Protein AF-A0A7S2C2Q8-F1 (afdb_monomer_lite)

Structure (mmCIF, N/CA/C/O backbone):
data_AF-A0A7S2C2Q8-F1
#
_entry.id   AF-A0A7S2C2Q8-F1
#
loop_
_atom_site.group_PDB
_atom_site.id
_atom_site.type_symbol
_atom_site.label_atom_id
_atom_site.label_alt_id
_atom_site.label_comp_id
_atom_site.label_asym_id
_atom_site.label_entity_id
_atom_site.label_seq_id
_atom_site.pdbx_PDB_ins_code
_atom_site.Cartn_x
_atom_site.Cartn_y
_atom_site.Cartn_z
_atom_site.occupancy
_atom_site.B_iso_or_equiv
_atom_site.auth_seq_id
_atom_site.auth_comp_id
_atom_site.auth_asym_id
_atom_site.auth_atom_id
_atom_site.pdbx_PDB_model_num
ATOM 1 N N . ALA A 1 1 ? -11.345 -3.523 -15.708 1.00 48.69 1 ALA A N 1
ATOM 2 C CA . ALA A 1 1 ? -11.354 -3.283 -14.253 1.00 48.69 1 ALA A CA 1
ATOM 3 C C . ALA A 1 1 ? -10.505 -4.342 -13.564 1.00 48.69 1 ALA A C 1
ATOM 5 O O . ALA A 1 1 ? -10.692 -5.522 -13.846 1.00 48.69 1 ALA A O 1
ATOM 6 N N . VAL A 1 2 ? -9.558 -3.912 -12.732 1.00 51.78 2 VAL A N 1
ATOM 7 C CA . VAL A 1 2 ? -8.744 -4.773 -11.862 1.00 51.78 2 VAL A CA 1
ATOM 8 C C . VAL A 1 2 ? -9.293 -4.579 -10.451 1.00 51.78 2 VAL A C 1
ATOM 10 O O . VAL A 1 2 ? -9.538 -3.444 -10.052 1.00 51.78 2 VAL A O 1
ATOM 13 N N . GLY A 1 3 ? -9.556 -5.656 -9.723 1.00 61.44 3 GLY A N 1
ATOM 14 C CA . GLY A 1 3 ? -10.108 -5.590 -8.368 1.00 61.44 3 GLY A CA 1
ATOM 15 C C . GLY A 1 3 ? -9.717 -6.824 -7.572 1.00 61.44 3 GLY A C 1
ATOM 16 O O . GLY A 1 3 ? -9.111 -7.738 -8.124 1.00 61.44 3 GLY A O 1
ATOM 17 N N . GLY A 1 4 ? -10.053 -6.882 -6.289 1.00 68.69 4 GLY A N 1
ATOM 18 C CA . GLY A 1 4 ? -9.778 -8.067 -5.487 1.00 68.69 4 GLY A CA 1
ATOM 19 C C . GLY A 1 4 ? -10.528 -8.100 -4.169 1.00 68.69 4 GLY A C 1
ATOM 20 O O . GLY A 1 4 ? -11.045 -7.090 -3.702 1.00 68.69 4 GLY A O 1
ATOM 21 N N . PHE A 1 5 ? -10.583 -9.291 -3.591 1.00 75.94 5 PHE A N 1
ATOM 22 C CA . PHE A 1 5 ? -11.204 -9.608 -2.320 1.00 75.94 5 PHE A CA 1
ATOM 23 C C . PHE A 1 5 ? -10.132 -10.140 -1.375 1.00 75.94 5 PHE A C 1
ATOM 25 O O . PHE A 1 5 ? -9.319 -10.976 -1.764 1.00 75.94 5 PHE A O 1
ATOM 32 N N . VAL A 1 6 ? -10.152 -9.676 -0.130 1.00 75.50 6 VAL A N 1
ATOM 33 C CA . VAL A 1 6 ? -9.379 -10.264 0.967 1.00 75.50 6 VAL A CA 1
ATOM 34 C C . VAL A 1 6 ? -10.366 -11.004 1.859 1.00 75.50 6 VAL A C 1
ATOM 36 O O . VAL A 1 6 ? -11.339 -10.419 2.333 1.00 75.50 6 VAL A O 1
ATOM 39 N N . TYR A 1 7 ? -10.128 -12.290 2.068 1.00 76.25 7 TYR A N 1
ATOM 40 C CA . TYR A 1 7 ? -10.908 -13.146 2.946 1.00 76.25 7 TYR A CA 1
ATOM 41 C C . TYR A 1 7 ? -10.254 -13.173 4.321 1.00 76.25 7 TYR A C 1
ATOM 43 O O . TYR A 1 7 ? -9.045 -13.369 4.443 1.00 76.25 7 TYR A O 1
ATOM 51 N N . TRP A 1 8 ? -11.076 -12.995 5.348 1.00 83.69 8 TRP A N 1
ATOM 52 C CA . TRP A 1 8 ? -10.668 -12.998 6.746 1.00 83.69 8 TRP A CA 1
ATOM 53 C C . TRP A 1 8 ? -11.407 -14.112 7.483 1.00 83.69 8 TRP A C 1
ATOM 55 O O . TRP A 1 8 ? -12.566 -14.386 7.165 1.00 83.69 8 TRP A O 1
ATOM 65 N N . ASP A 1 9 ? -10.770 -14.735 8.469 1.00 82.25 9 ASP A N 1
ATOM 66 C CA . ASP A 1 9 ? -11.448 -15.668 9.368 1.00 82.25 9 ASP A CA 1
ATOM 67 C C . ASP A 1 9 ? -12.204 -14.953 10.505 1.00 82.25 9 ASP A C 1
ATOM 69 O O . ASP A 1 9 ? -12.245 -13.720 10.607 1.00 82.25 9 ASP A O 1
ATOM 73 N N . GLY A 1 10 ? -12.823 -15.749 11.384 1.00 75.44 10 GLY A N 1
ATOM 74 C CA . GLY A 1 10 ? -13.549 -15.255 12.556 1.00 75.44 10 GLY A CA 1
ATOM 75 C C . GLY A 1 10 ? -12.671 -14.550 13.596 1.00 75.44 10 GLY A C 1
ATOM 76 O O . GLY A 1 10 ? -13.202 -13.816 14.424 1.00 75.44 10 GLY A O 1
ATOM 77 N N . THR A 1 11 ? -11.348 -14.723 13.538 1.00 81.56 11 THR A N 1
ATOM 78 C CA . THR A 1 11 ? -10.378 -14.049 14.418 1.00 81.56 11 THR A CA 1
ATOM 79 C C . THR A 1 11 ? -9.868 -12.736 13.833 1.00 81.56 11 THR A C 1
ATOM 81 O O . THR A 1 11 ? -9.199 -11.971 14.521 1.00 81.56 11 THR A O 1
ATOM 84 N N . GLY A 1 12 ? -10.213 -12.442 12.576 1.00 64.19 12 GLY A N 1
ATOM 85 C CA . GLY A 1 12 ? -9.639 -11.311 11.866 1.00 64.19 12 GLY A CA 1
ATOM 86 C C . GLY A 1 12 ? -8.213 -11.587 11.399 1.00 64.19 12 GLY A C 1
ATOM 87 O O . GLY A 1 12 ? -7.437 -10.646 11.287 1.00 64.19 12 GLY A O 1
ATOM 88 N N . SER A 1 13 ? -7.885 -12.834 11.068 1.00 70.75 13 SER A N 1
ATOM 89 C CA . SER A 1 13 ? -6.673 -13.180 10.321 1.00 70.75 13 SER A CA 1
ATOM 90 C C . SER A 1 13 ? -6.988 -13.296 8.828 1.00 70.75 13 SER A C 1
ATOM 92 O O . SER A 1 13 ? -8.065 -13.766 8.454 1.00 70.75 13 SER A O 1
ATOM 94 N N . VAL A 1 14 ? -6.069 -12.876 7.953 1.00 72.44 14 VAL A N 1
ATOM 95 C CA . VAL A 1 14 ? -6.230 -13.035 6.497 1.00 72.44 14 VAL A CA 1
ATOM 96 C C . VAL A 1 14 ? -6.061 -14.510 6.128 1.00 72.44 14 VAL A C 1
ATOM 98 O O . VAL A 1 14 ? -5.000 -15.084 6.354 1.00 72.44 14 VAL A O 1
ATOM 101 N N . VAL A 1 15 ? -7.087 -15.114 5.527 1.00 85.75 15 VAL A N 1
ATOM 102 C CA . VAL A 1 15 ? -7.073 -16.524 5.080 1.00 85.75 15 VAL A CA 1
ATOM 103 C C . VAL A 1 15 ? -6.990 -16.687 3.569 1.00 85.75 15 VAL A C 1
ATOM 105 O O . VAL A 1 15 ? -6.753 -17.785 3.072 1.00 85.75 15 VAL A O 1
ATOM 108 N N . GLY A 1 16 ? -7.168 -15.608 2.814 1.00 67.56 16 GLY A N 1
ATOM 109 C CA . GLY A 1 16 ? -6.985 -15.647 1.374 1.00 67.56 16 GLY A CA 1
ATOM 110 C C . GLY A 1 16 ? -7.091 -14.274 0.742 1.00 67.56 16 GLY A C 1
ATOM 111 O O . GLY A 1 16 ? -7.724 -13.371 1.280 1.00 67.56 16 GLY A O 1
ATOM 112 N N . VAL A 1 17 ? -6.507 -14.129 -0.438 1.00 67.00 17 VAL A N 1
ATOM 113 C CA . VAL A 1 17 ? -6.684 -12.956 -1.292 1.00 67.00 17 VAL A CA 1
ATOM 114 C C . VAL A 1 17 ? -6.998 -13.464 -2.690 1.00 67.00 17 VAL A C 1
ATOM 116 O O . VAL A 1 17 ? -6.296 -14.333 -3.200 1.00 67.00 17 VAL A O 1
ATOM 119 N N . ASN A 1 18 ? -8.059 -12.952 -3.307 1.00 61.53 18 ASN A N 1
ATOM 120 C CA . ASN A 1 18 ? -8.398 -13.250 -4.691 1.00 61.53 18 ASN A CA 1
ATOM 121 C C . ASN A 1 18 ? -8.522 -11.948 -5.473 1.00 61.53 18 ASN A C 1
ATOM 123 O O . ASN A 1 18 ? -9.430 -11.161 -5.226 1.00 61.53 18 ASN A O 1
ATOM 127 N N . ALA A 1 19 ? -7.619 -11.720 -6.418 1.00 67.31 19 ALA A N 1
ATOM 128 C CA . ALA A 1 19 ? -7.718 -10.601 -7.339 1.00 67.31 19 ALA A CA 1
ATOM 129 C C . ALA A 1 19 ? -8.447 -11.042 -8.615 1.00 67.31 19 ALA A C 1
ATOM 131 O O . ALA A 1 19 ? -8.066 -12.023 -9.250 1.00 67.31 19 ALA A O 1
ATOM 132 N N . LEU A 1 20 ? -9.469 -10.288 -9.019 1.00 58.19 20 LEU A N 1
ATOM 133 C CA . LEU A 1 20 ? -10.082 -10.396 -10.335 1.00 58.19 20 LEU A CA 1
ATOM 134 C C . LEU A 1 20 ? -9.093 -9.864 -11.380 1.00 58.19 20 LEU A C 1
ATOM 136 O O . LEU A 1 20 ? -9.062 -8.672 -11.692 1.00 58.19 20 LEU A O 1
ATOM 140 N N . CYS A 1 21 ? -8.287 -10.766 -11.930 1.00 56.88 21 CYS A N 1
ATOM 141 C CA . CYS A 1 21 ? -7.523 -10.546 -13.149 1.00 56.88 21 CYS A CA 1
ATOM 142 C C . CYS A 1 21 ? -7.910 -11.600 -14.199 1.00 56.88 21 CYS A C 1
ATOM 144 O O . CYS A 1 21 ? -8.356 -12.702 -13.879 1.00 56.88 21 CYS A O 1
ATOM 146 N N . LYS A 1 22 ? -7.746 -11.273 -15.485 1.00 57.88 22 LYS A N 1
ATOM 147 C CA . LYS A 1 22 ? -7.738 -12.305 -16.528 1.00 57.88 22 LYS A CA 1
ATOM 148 C C . LYS A 1 22 ? -6.422 -13.076 -16.401 1.00 57.88 22 LYS A C 1
ATOM 150 O O . LYS A 1 22 ? -5.384 -12.538 -16.774 1.00 57.88 22 LYS A O 1
ATOM 155 N N . GLY A 1 23 ? -6.464 -14.309 -15.899 1.00 66.75 23 GLY A N 1
ATOM 156 C CA . GLY A 1 23 ? -5.291 -15.185 -15.814 1.00 66.75 23 GLY A CA 1
ATOM 157 C C . GLY A 1 23 ? -5.121 -15.839 -14.445 1.00 66.75 23 GLY A C 1
ATOM 158 O O . GLY A 1 23 ? -6.096 -16.080 -13.739 1.00 66.75 23 GLY A O 1
ATOM 159 N N . ALA A 1 24 ? -3.875 -16.159 -14.095 1.00 64.50 24 ALA A N 1
ATOM 160 C CA . ALA A 1 24 ? -3.530 -16.635 -12.761 1.00 64.50 24 ALA A CA 1
ATOM 161 C C . ALA A 1 24 ? -3.694 -15.492 -11.746 1.00 64.50 24 ALA A C 1
ATOM 163 O O . ALA A 1 24 ? -3.261 -14.370 -12.016 1.00 64.50 24 ALA A O 1
ATOM 164 N N . GLY A 1 25 ? -4.319 -15.777 -10.599 1.00 68.19 25 GLY A N 1
ATOM 165 C CA . GLY A 1 25 ? -4.508 -14.799 -9.526 1.00 68.19 25 GLY A CA 1
ATOM 166 C C . GLY A 1 25 ? -3.189 -14.161 -9.074 1.00 68.19 25 GLY A C 1
ATOM 167 O O . GLY A 1 25 ? -2.116 -14.751 -9.208 1.00 68.19 25 GLY A O 1
ATOM 168 N N . LEU A 1 26 ? -3.267 -12.940 -8.541 1.00 76.62 26 LEU A N 1
ATOM 169 C CA . LEU A 1 26 ? -2.094 -12.243 -8.013 1.00 76.62 26 LEU A CA 1
ATOM 170 C C . LEU A 1 26 ? -1.664 -12.868 -6.685 1.00 76.62 26 LEU A C 1
ATOM 172 O O . LEU A 1 26 ? -2.483 -13.047 -5.784 1.00 76.62 26 LEU A O 1
ATOM 176 N N . HIS A 1 27 ? -0.374 -13.164 -6.563 1.00 83.56 27 HIS A N 1
ATOM 177 C CA . HIS A 1 27 ? 0.223 -13.622 -5.317 1.00 83.56 27 HIS A CA 1
ATOM 178 C C . HIS A 1 27 ? 0.940 -12.451 -4.652 1.00 83.56 27 HIS A C 1
ATOM 180 O O . HIS A 1 27 ? 1.805 -11.832 -5.266 1.00 83.56 27 HIS A O 1
ATOM 186 N N . PHE A 1 28 ? 0.594 -12.151 -3.404 1.00 86.81 28 PHE A N 1
ATOM 187 C CA . PHE A 1 28 ? 1.215 -11.068 -2.649 1.00 86.81 28 PHE A CA 1
ATOM 188 C C . PHE A 1 28 ? 2.228 -11.614 -1.641 1.00 86.81 28 PHE A C 1
ATOM 190 O O . PHE A 1 28 ? 2.021 -12.671 -1.052 1.00 86.81 28 PHE A O 1
ATOM 197 N N . VAL A 1 29 ? 3.313 -10.875 -1.430 1.00 89.75 29 VAL A N 1
ATOM 198 C CA . VAL A 1 29 ? 4.340 -11.119 -0.414 1.00 89.75 29 VAL A CA 1
ATOM 199 C C . VAL A 1 29 ? 4.355 -9.934 0.540 1.00 89.75 29 VAL A C 1
ATOM 201 O O . VAL A 1 29 ? 4.296 -8.783 0.111 1.00 89.75 29 VAL A O 1
ATOM 204 N N . GLY A 1 30 ? 4.431 -10.208 1.837 1.00 89.62 30 GLY A N 1
ATOM 205 C CA . GLY A 1 30 ? 4.391 -9.201 2.892 1.00 89.62 30 GLY A CA 1
ATOM 206 C C . GLY A 1 30 ? 3.590 -9.702 4.097 1.00 89.62 30 GLY A C 1
ATOM 207 O O . GLY A 1 30 ? 3.320 -10.902 4.178 1.00 89.62 30 GLY A O 1
ATOM 208 N N . PRO A 1 31 ? 3.190 -8.808 5.015 1.00 93.75 31 PRO A N 1
ATOM 209 C CA . PRO A 1 31 ? 3.398 -7.357 4.979 1.00 93.75 31 PRO A CA 1
ATOM 210 C C . PRO A 1 31 ? 4.860 -6.952 5.221 1.00 93.75 31 PRO A C 1
ATOM 212 O O . PRO A 1 31 ? 5.558 -7.540 6.045 1.00 93.75 31 PRO A O 1
ATOM 215 N N . PHE A 1 32 ? 5.309 -5.890 4.548 1.00 93.88 32 PHE A N 1
ATOM 216 C CA . PHE A 1 32 ? 6.581 -5.214 4.828 1.00 93.88 32 PHE A CA 1
ATOM 217 C C . PHE A 1 32 ? 6.327 -3.798 5.331 1.00 93.88 32 PHE A C 1
ATOM 219 O O . PHE A 1 32 ? 5.452 -3.111 4.806 1.00 93.88 32 PHE A O 1
ATOM 226 N N . LYS A 1 33 ? 7.078 -3.343 6.342 1.00 95.56 33 LYS A N 1
ATOM 227 C CA . LYS A 1 33 ? 6.945 -1.967 6.835 1.00 95.56 33 LYS A CA 1
ATOM 228 C C . LYS A 1 33 ? 7.458 -1.020 5.768 1.00 95.56 33 LYS A C 1
ATOM 230 O O . LYS A 1 33 ? 8.621 -1.115 5.378 1.00 95.56 33 LYS A O 1
ATOM 235 N N . LEU A 1 34 ? 6.619 -0.082 5.347 1.00 94.81 34 LEU A N 1
ATOM 236 C CA . LEU A 1 34 ? 6.961 0.855 4.285 1.00 94.81 34 LEU A CA 1
ATOM 237 C C . LEU A 1 34 ? 8.199 1.677 4.663 1.00 94.81 34 LEU A C 1
ATOM 239 O O . LEU A 1 34 ? 9.120 1.784 3.867 1.00 94.81 34 LEU A O 1
ATOM 243 N N . GLY A 1 35 ? 8.281 2.156 5.908 1.00 93.62 35 GLY A N 1
ATOM 244 C CA . GLY A 1 35 ? 9.435 2.919 6.402 1.00 93.62 35 GLY A CA 1
ATOM 245 C C . GLY A 1 35 ? 10.754 2.138 6.510 1.00 93.62 35 GLY A C 1
ATOM 246 O O . GLY A 1 35 ? 11.791 2.758 6.718 1.00 93.62 35 GLY A O 1
ATOM 247 N N . LEU A 1 36 ? 10.739 0.803 6.379 1.00 92.81 36 LEU A N 1
ATOM 248 C CA . LEU A 1 36 ? 11.954 -0.027 6.356 1.00 92.81 36 LEU A CA 1
ATOM 249 C C . LEU A 1 36 ? 12.445 -0.333 4.934 1.00 92.81 36 LEU A C 1
ATOM 251 O O . LEU A 1 36 ? 13.528 -0.890 4.766 1.00 92.81 36 LEU A O 1
ATOM 255 N N . ILE A 1 37 ? 11.662 0.014 3.914 1.00 90.06 37 ILE A N 1
ATOM 256 C CA . ILE A 1 37 ? 12.064 -0.121 2.515 1.00 90.06 37 ILE A CA 1
ATOM 257 C C . ILE A 1 37 ? 12.938 1.075 2.147 1.00 90.06 37 ILE A C 1
ATOM 259 O O . ILE A 1 37 ? 12.665 2.204 2.555 1.00 90.06 37 ILE A O 1
ATOM 263 N N . SER A 1 38 ? 13.981 0.831 1.354 1.00 89.56 38 SER A N 1
ATOM 264 C CA . SER A 1 38 ? 14.838 1.892 0.817 1.00 89.56 38 SER A CA 1
ATOM 265 C C . SER A 1 38 ? 13.994 2.923 0.058 1.00 89.56 38 SER A C 1
ATOM 267 O O . SER A 1 38 ? 13.214 2.562 -0.823 1.00 89.56 38 SER A O 1
ATOM 269 N N . GLY A 1 39 ? 14.077 4.195 0.452 1.00 91.00 39 GLY A N 1
ATOM 270 C CA . GLY A 1 39 ? 13.231 5.267 -0.086 1.00 91.00 39 GLY A CA 1
ATOM 271 C C . GLY A 1 39 ? 11.747 5.213 0.322 1.00 91.00 39 GLY A C 1
ATOM 272 O O . GLY A 1 39 ? 10.948 5.999 -0.183 1.00 91.00 39 GLY A O 1
ATOM 273 N N . GLY A 1 40 ? 11.349 4.334 1.244 1.00 92.81 40 GLY A N 1
ATOM 274 C CA . GLY A 1 40 ? 9.952 4.108 1.620 1.00 92.81 40 GLY A CA 1
ATOM 275 C C . GLY A 1 40 ? 9.238 5.326 2.213 1.00 92.81 40 GLY A C 1
ATOM 276 O O . GLY A 1 40 ? 8.064 5.546 1.925 1.00 92.81 40 GLY A O 1
ATOM 277 N N . THR A 1 41 ? 9.943 6.176 2.967 1.00 93.12 41 THR A N 1
ATOM 278 C CA . THR A 1 41 ? 9.389 7.451 3.462 1.00 93.12 41 THR A CA 1
ATOM 279 C C . THR A 1 41 ? 9.061 8.409 2.314 1.00 93.12 41 THR A C 1
ATOM 281 O O . THR A 1 41 ? 7.964 8.958 2.275 1.00 93.12 41 THR A O 1
ATOM 284 N N . ALA A 1 42 ? 9.972 8.562 1.345 1.00 94.31 42 ALA A N 1
ATOM 285 C CA . ALA A 1 42 ? 9.734 9.396 0.167 1.00 94.31 42 ALA A CA 1
ATOM 286 C C . ALA A 1 42 ? 8.594 8.827 -0.690 1.00 94.31 42 ALA A C 1
ATOM 288 O O . ALA A 1 42 ? 7.709 9.563 -1.123 1.00 94.31 42 ALA A O 1
ATOM 289 N N . LEU A 1 43 ? 8.562 7.502 -0.862 1.00 94.69 43 LEU A N 1
ATOM 290 C CA . LEU A 1 43 ? 7.477 6.810 -1.550 1.00 94.69 43 LEU A CA 1
ATOM 291 C C . LEU A 1 43 ? 6.125 7.067 -0.879 1.00 94.69 43 LEU A C 1
ATOM 293 O O . LEU A 1 43 ? 5.143 7.347 -1.563 1.00 94.69 43 LEU A O 1
ATOM 297 N N . ARG A 1 44 ? 6.070 7.009 0.455 1.00 95.38 44 ARG A N 1
ATOM 298 C CA . ARG A 1 44 ? 4.859 7.299 1.223 1.00 95.38 44 ARG A CA 1
ATOM 299 C C . ARG A 1 44 ? 4.338 8.703 0.934 1.00 95.38 44 ARG A C 1
ATOM 301 O O . ARG A 1 44 ? 3.141 8.862 0.716 1.00 95.38 44 ARG A O 1
ATOM 308 N N . ASP A 1 45 ? 5.209 9.705 0.949 1.00 95.25 45 ASP A N 1
ATOM 309 C CA . ASP A 1 45 ? 4.807 11.093 0.721 1.00 95.25 45 ASP A CA 1
ATOM 310 C C . ASP A 1 45 ? 4.352 11.319 -0.732 1.00 95.25 45 ASP A C 1
ATOM 312 O O . ASP A 1 45 ? 3.350 11.999 -0.949 1.00 95.25 45 ASP A O 1
ATOM 316 N N . ILE A 1 46 ? 4.995 10.675 -1.716 1.00 94.94 46 ILE A N 1
ATOM 317 C CA . ILE A 1 46 ? 4.567 10.707 -3.126 1.00 94.94 46 ILE A CA 1
ATOM 318 C C . ILE A 1 46 ? 3.180 10.075 -3.298 1.00 94.94 46 ILE A C 1
ATOM 320 O O . ILE A 1 46 ? 2.290 10.675 -3.901 1.00 94.94 46 ILE A O 1
ATOM 324 N N . LEU A 1 47 ? 2.985 8.862 -2.777 1.00 95.12 47 LEU A N 1
ATOM 325 C CA . LEU A 1 47 ? 1.737 8.120 -2.954 1.00 95.12 47 LEU A CA 1
ATOM 326 C C . LEU A 1 47 ? 0.579 8.767 -2.198 1.00 95.12 47 LEU A C 1
ATOM 328 O O . LEU A 1 47 ? -0.503 8.912 -2.755 1.00 95.12 47 LEU A O 1
ATOM 332 N N . PHE A 1 48 ? 0.801 9.151 -0.939 1.00 94.88 48 PHE A N 1
ATOM 333 C CA . PHE A 1 48 ? -0.240 9.725 -0.089 1.00 94.88 48 PHE A CA 1
ATOM 334 C C . PHE A 1 48 ? -0.549 11.185 -0.443 1.00 94.88 48 PHE A C 1
ATOM 336 O O . PHE A 1 48 ? -1.666 11.640 -0.215 1.00 94.88 48 PHE A O 1
ATOM 343 N N . GLY A 1 49 ? 0.424 11.913 -1.002 1.00 93.25 49 GLY A N 1
ATOM 344 C CA . GLY A 1 49 ? 0.253 13.292 -1.457 1.00 93.25 49 GLY A CA 1
ATOM 345 C C . GLY A 1 49 ? -0.567 13.433 -2.744 1.00 93.25 49 GLY A C 1
ATOM 346 O O . GLY A 1 49 ? -1.166 14.486 -2.958 1.00 93.25 49 GLY A O 1
ATOM 347 N N . ASP A 1 50 ? -0.645 12.397 -3.589 1.00 92.75 50 ASP A N 1
ATOM 348 C CA . ASP A 1 50 ? -1.516 12.402 -4.771 1.00 92.75 50 ASP A CA 1
ATOM 349 C C . ASP A 1 50 ? -2.904 11.837 -4.429 1.00 92.75 50 ASP A C 1
ATOM 351 O O . ASP A 1 50 ? -3.129 10.624 -4.414 1.00 92.75 50 ASP A O 1
ATOM 355 N N . ALA A 1 51 ? -3.866 12.737 -4.208 1.00 87.19 51 ALA A N 1
ATOM 356 C CA . ALA A 1 51 ? -5.255 12.395 -3.886 1.00 87.19 51 ALA A CA 1
ATOM 357 C C . ALA A 1 51 ? -5.958 11.528 -4.950 1.00 87.19 51 ALA A C 1
ATOM 359 O O . ALA A 1 51 ? -7.001 10.946 -4.671 1.00 87.19 51 ALA A O 1
ATOM 360 N N . ARG A 1 52 ? -5.419 11.428 -6.173 1.00 91.69 52 ARG A N 1
ATOM 361 C CA . ARG A 1 52 ? -5.977 10.565 -7.231 1.00 91.69 52 ARG A CA 1
ATOM 362 C C . ARG A 1 52 ? -5.516 9.116 -7.111 1.00 91.69 52 ARG A C 1
ATOM 364 O O . ARG A 1 52 ? -6.074 8.246 -7.773 1.00 91.69 52 ARG A O 1
ATOM 371 N N . ARG A 1 53 ? -4.473 8.854 -6.320 1.00 92.44 53 ARG A N 1
ATOM 372 C CA . ARG A 1 53 ? -3.888 7.519 -6.151 1.00 92.44 53 ARG A CA 1
ATOM 373 C C . ARG A 1 53 ? -4.421 6.786 -4.941 1.00 92.44 53 ARG A C 1
ATOM 375 O O . ARG A 1 53 ? -4.490 5.557 -4.961 1.00 92.44 53 ARG A O 1
ATOM 382 N N . THR A 1 54 ? -4.741 7.523 -3.888 1.00 95.25 54 THR A N 1
ATOM 383 C CA . THR A 1 54 ? -5.243 6.955 -2.647 1.00 95.25 54 THR A CA 1
ATOM 384 C C . THR A 1 54 ? -6.752 6.809 -2.682 1.00 95.25 54 THR A C 1
ATOM 386 O O . THR A 1 54 ? -7.480 7.625 -3.240 1.00 95.25 54 THR A O 1
ATOM 389 N N . GLN A 1 55 ? -7.226 5.731 -2.075 1.00 94.69 55 GLN A N 1
ATOM 390 C CA . GLN A 1 55 ? -8.636 5.480 -1.838 1.00 94.69 55 GLN A CA 1
ATOM 391 C C . GLN A 1 55 ? -8.852 5.381 -0.329 1.00 94.69 55 GLN A C 1
ATOM 393 O O . GLN A 1 55 ? -8.062 4.708 0.343 1.00 94.69 55 GLN A O 1
ATOM 398 N N . PRO A 1 56 ? -9.882 6.042 0.226 1.00 96.31 56 PRO A N 1
ATOM 399 C CA . PRO A 1 56 ? -10.202 5.901 1.636 1.00 96.31 56 PRO A CA 1
ATOM 400 C C . PRO A 1 56 ? -10.624 4.460 1.926 1.00 96.31 56 PRO A C 1
ATOM 402 O O . PRO A 1 56 ? -11.317 3.820 1.129 1.00 96.31 56 PRO A O 1
ATOM 405 N N . VAL A 1 57 ? -10.214 3.943 3.078 1.00 94.38 57 VAL A N 1
ATOM 406 C CA . VAL A 1 57 ? -10.697 2.644 3.547 1.00 94.38 57 VAL A CA 1
ATOM 407 C C . VAL A 1 57 ? -12.124 2.800 4.063 1.00 94.38 57 VAL A C 1
ATOM 409 O O . VAL A 1 57 ? -12.410 3.685 4.858 1.00 94.38 57 VAL A O 1
ATOM 412 N N . THR A 1 58 ? -13.018 1.916 3.631 1.00 93.31 58 THR A N 1
ATOM 413 C CA . THR A 1 58 ? -14.424 1.885 4.076 1.00 93.31 58 THR A CA 1
ATOM 414 C C . THR A 1 58 ? -14.767 0.632 4.881 1.00 93.31 58 THR A C 1
ATOM 416 O O . THR A 1 58 ? -15.893 0.469 5.333 1.00 93.31 58 THR A O 1
ATOM 419 N N . ILE A 1 59 ? -13.808 -0.280 5.054 1.00 89.62 59 ILE A N 1
ATOM 420 C CA . ILE A 1 59 ? -14.002 -1.529 5.790 1.00 89.62 59 ILE A CA 1
ATOM 421 C C . ILE A 1 59 ? -13.765 -1.260 7.280 1.00 89.62 59 ILE A C 1
ATOM 423 O O . ILE A 1 59 ? -12.622 -1.046 7.685 1.00 89.62 59 ILE A O 1
ATOM 427 N N . ASP A 1 60 ? -14.814 -1.356 8.101 1.00 91.94 60 ASP A N 1
ATOM 428 C CA . ASP A 1 60 ? -14.776 -1.062 9.546 1.00 91.94 60 ASP A CA 1
ATOM 429 C C . ASP A 1 60 ? -13.650 -1.779 10.295 1.00 91.94 60 ASP A C 1
ATOM 431 O O . ASP A 1 60 ? -12.991 -1.196 11.150 1.00 91.94 60 ASP A O 1
ATOM 435 N N . LYS A 1 61 ? -13.375 -3.044 9.951 1.00 88.50 61 LYS A N 1
ATOM 436 C CA . LYS A 1 61 ? -12.291 -3.813 10.581 1.00 88.50 61 LYS A CA 1
ATOM 437 C C . LYS A 1 61 ? -10.907 -3.213 10.321 1.00 88.50 61 LYS A C 1
ATOM 439 O O . LYS A 1 61 ? -10.049 -3.292 11.192 1.00 88.50 61 LYS A O 1
ATOM 444 N N . LEU A 1 62 ? -10.681 -2.633 9.143 1.00 91.31 62 LEU A N 1
ATOM 445 C CA . LEU A 1 62 ? -9.423 -1.965 8.805 1.00 91.31 62 LEU A CA 1
ATOM 446 C C . LEU A 1 62 ? -9.357 -0.570 9.437 1.00 91.31 62 LEU A C 1
ATOM 448 O O . LEU A 1 62 ? -8.319 -0.204 9.985 1.00 91.31 62 LEU A O 1
ATOM 452 N N . LEU A 1 63 ? -10.476 0.162 9.444 1.00 95.88 63 LEU A N 1
ATOM 453 C CA . LEU A 1 63 ? -10.598 1.440 10.153 1.00 95.88 63 LEU A CA 1
ATOM 454 C C . LEU A 1 63 ? -10.299 1.277 11.651 1.00 95.88 63 LEU A C 1
ATOM 456 O O . LEU A 1 63 ? -9.495 2.019 12.201 1.00 95.88 63 LEU A O 1
ATOM 460 N N . ALA A 1 64 ? -10.847 0.244 12.298 1.00 92.88 64 ALA A N 1
ATOM 461 C CA . ALA A 1 64 ? -10.584 -0.078 13.705 1.00 92.88 64 ALA A CA 1
ATOM 462 C C . ALA A 1 64 ? -9.114 -0.438 13.994 1.00 92.88 64 ALA A C 1
ATOM 464 O O . ALA A 1 64 ? -8.677 -0.389 15.143 1.00 92.88 64 ALA A O 1
ATOM 465 N N . LYS A 1 65 ? -8.339 -0.802 12.965 1.00 91.69 65 LYS A N 1
ATOM 466 C CA . LYS A 1 65 ? -6.886 -1.019 13.045 1.00 91.69 65 LYS A CA 1
ATOM 467 C C . LYS A 1 65 ? -6.073 0.241 12.731 1.00 91.69 65 LYS A C 1
ATOM 469 O O . LYS A 1 65 ? -4.846 0.179 12.738 1.00 91.69 65 LYS A O 1
ATOM 474 N N . GLY A 1 66 ? -6.733 1.369 12.477 1.00 97.00 66 GLY A N 1
ATOM 475 C CA . GLY A 1 66 ? -6.111 2.656 12.178 1.00 97.00 66 GLY A CA 1
ATOM 476 C C . GLY A 1 66 ? -5.698 2.821 10.719 1.00 97.00 66 GLY A C 1
ATOM 477 O O . GLY A 1 66 ? -4.889 3.698 10.430 1.00 97.00 66 GLY A O 1
ATOM 478 N N . VAL A 1 67 ? -6.196 1.988 9.798 1.00 97.00 67 VAL A N 1
ATOM 479 C CA . VAL A 1 67 ? -5.941 2.157 8.360 1.00 97.00 67 VAL A CA 1
ATOM 480 C C . VAL A 1 67 ? -6.859 3.246 7.814 1.00 97.00 67 VAL A C 1
ATOM 482 O O . VAL A 1 67 ? -8.074 3.134 7.933 1.00 97.00 67 VAL A O 1
ATOM 485 N N . VAL A 1 68 ? -6.297 4.266 7.170 1.00 97.50 68 VAL A N 1
ATOM 486 C CA . VAL A 1 68 ? -7.054 5.422 6.655 1.00 97.50 68 VAL A CA 1
ATOM 487 C C . VAL A 1 68 ? -7.236 5.392 5.143 1.00 97.50 68 VAL A C 1
ATOM 489 O O . VAL A 1 68 ? -8.261 5.832 4.624 1.00 97.50 68 VAL A O 1
ATOM 492 N N . ALA A 1 69 ? -6.253 4.863 4.418 1.00 97.44 69 ALA A N 1
ATOM 493 C CA . ALA A 1 69 ? -6.273 4.828 2.965 1.00 97.44 69 ALA A CA 1
ATOM 494 C C . ALA A 1 69 ? -5.452 3.659 2.426 1.00 97.44 69 ALA A C 1
ATOM 496 O O . ALA A 1 69 ? -4.631 3.065 3.126 1.00 97.44 69 ALA A O 1
ATOM 497 N N . PHE A 1 70 ? -5.639 3.361 1.150 1.00 96.69 70 PHE A N 1
ATOM 498 C CA . PHE A 1 70 ? -4.829 2.399 0.421 1.00 96.69 70 PHE A CA 1
ATOM 499 C C . PHE A 1 70 ? -4.561 2.879 -1.002 1.00 96.69 70 PHE A C 1
ATOM 501 O O . PHE A 1 70 ? -5.256 3.759 -1.511 1.00 96.69 70 PHE A O 1
ATOM 508 N N . CYS A 1 71 ? -3.557 2.309 -1.661 1.00 96.06 71 CYS A N 1
ATOM 509 C CA . CYS A 1 71 ? -3.337 2.529 -3.088 1.00 96.06 71 CYS A CA 1
ATOM 510 C C . CYS A 1 71 ? -2.693 1.318 -3.767 1.00 96.06 71 CYS A C 1
ATOM 512 O O . CYS A 1 71 ? -2.109 0.445 -3.118 1.00 96.06 71 CYS A O 1
ATOM 514 N N . TRP A 1 72 ? -2.793 1.300 -5.097 1.00 94.12 72 TRP A N 1
ATOM 515 C CA . TRP A 1 72 ? -2.102 0.346 -5.956 1.00 94.12 72 TRP A CA 1
ATOM 516 C C . TRP A 1 72 ? -0.875 1.003 -6.601 1.00 94.12 72 TRP A C 1
ATOM 518 O O . TRP A 1 72 ? -0.938 2.138 -7.088 1.00 94.12 72 TRP A O 1
ATOM 528 N N . ILE A 1 73 ? 0.230 0.265 -6.635 1.00 93.62 73 ILE A N 1
ATOM 529 C CA . ILE A 1 73 ? 1.421 0.567 -7.428 1.00 93.62 73 ILE A CA 1
ATOM 530 C C . ILE A 1 73 ? 1.403 -0.348 -8.650 1.00 93.62 73 ILE A C 1
ATOM 532 O O . ILE A 1 73 ? 1.364 -1.576 -8.523 1.00 93.62 73 ILE A O 1
ATOM 536 N N . GLY A 1 74 ? 1.405 0.248 -9.838 1.00 91.25 74 GLY A N 1
ATOM 537 C CA . GLY A 1 74 ? 1.346 -0.472 -11.104 1.00 91.25 74 GLY A CA 1
ATOM 538 C C . GLY A 1 74 ? 2.594 -1.328 -11.363 1.00 91.25 74 GLY A C 1
ATOM 539 O O . GLY A 1 74 ? 3.687 -0.995 -10.901 1.00 91.25 74 GLY A O 1
ATOM 540 N N . PRO A 1 75 ? 2.475 -2.429 -12.126 1.00 90.94 75 PRO A N 1
ATOM 541 C CA . PRO A 1 75 ? 3.638 -3.169 -12.604 1.00 90.94 75 PRO A CA 1
ATOM 542 C C . PRO A 1 75 ? 4.584 -2.288 -13.424 1.00 90.94 75 PRO A C 1
ATOM 544 O O . PRO A 1 75 ? 4.160 -1.595 -14.346 1.00 90.94 75 PRO A O 1
ATOM 547 N N . GLY A 1 76 ? 5.873 -2.342 -13.096 1.00 89.19 76 GLY A N 1
ATOM 548 C CA . GLY A 1 76 ? 6.924 -1.558 -13.739 1.00 89.19 76 GLY A CA 1
ATOM 549 C C . GLY A 1 76 ? 6.900 -0.067 -13.407 1.00 89.19 76 GLY A C 1
ATOM 550 O O . GLY A 1 76 ? 7.668 0.671 -14.014 1.00 89.19 76 GLY A O 1
ATOM 551 N N . GLU A 1 77 ? 6.047 0.373 -12.480 1.00 92.12 77 GLU A N 1
ATOM 552 C CA . GLU A 1 77 ? 5.993 1.767 -12.054 1.00 92.12 77 GLU A CA 1
ATOM 553 C C . GLU A 1 77 ? 7.277 2.171 -11.315 1.00 92.12 77 GLU A C 1
ATOM 555 O O . GLU A 1 77 ? 7.886 1.368 -10.599 1.00 92.12 77 GLU A O 1
ATOM 560 N N . GLU A 1 78 ? 7.692 3.422 -11.509 1.00 91.12 78 GLU A N 1
ATOM 561 C CA . GLU A 1 78 ? 8.931 3.985 -10.979 1.00 91.12 78 GLU A CA 1
ATOM 562 C C . GLU A 1 78 ? 8.653 5.340 -10.324 1.00 91.12 78 GLU A C 1
ATOM 564 O O . GLU A 1 78 ? 7.801 6.108 -10.772 1.00 91.12 78 GLU A O 1
ATOM 569 N N . PHE A 1 79 ? 9.390 5.632 -9.253 1.00 90.56 79 PHE A N 1
ATOM 570 C CA . PHE A 1 79 ? 9.205 6.828 -8.441 1.00 90.56 79 PHE A CA 1
ATOM 571 C C . PHE A 1 79 ? 10.524 7.579 -8.314 1.00 90.56 79 PHE A C 1
ATOM 573 O O . PHE A 1 79 ? 11.522 7.040 -7.832 1.00 90.56 79 PHE A O 1
ATOM 580 N N . SER A 1 80 ? 10.529 8.845 -8.729 1.00 88.06 80 SER A N 1
ATOM 581 C CA . SER A 1 80 ? 11.700 9.710 -8.604 1.00 88.06 80 SER A CA 1
ATOM 582 C C . SER A 1 80 ? 12.111 9.850 -7.136 1.00 88.06 80 SER A C 1
ATOM 584 O O . SER A 1 80 ? 11.303 10.272 -6.311 1.00 88.06 80 SER A O 1
ATOM 586 N N . GLY A 1 81 ? 13.367 9.530 -6.819 1.00 79.00 81 GLY A N 1
ATOM 587 C CA . GLY A 1 81 ? 13.909 9.650 -5.460 1.00 79.00 81 GLY A CA 1
ATOM 588 C C . GLY A 1 81 ? 13.699 8.428 -4.557 1.00 79.00 81 GLY A C 1
ATOM 589 O O . GLY A 1 81 ? 14.046 8.494 -3.382 1.00 79.00 81 GLY A O 1
ATOM 590 N N . VAL A 1 82 ? 13.173 7.316 -5.083 1.00 84.69 82 VAL A N 1
ATOM 591 C CA . VAL A 1 82 ? 13.030 6.044 -4.352 1.00 84.69 82 VAL A CA 1
ATOM 592 C C . VAL A 1 82 ? 14.012 5.021 -4.931 1.00 84.69 82 VAL A C 1
ATOM 594 O O . VAL A 1 82 ? 13.631 4.256 -5.807 1.00 84.69 82 VAL A O 1
ATOM 597 N N . ASP A 1 83 ? 15.281 5.070 -4.499 1.00 66.94 83 ASP A N 1
ATOM 598 C CA . ASP A 1 83 ? 16.410 4.115 -4.672 1.00 66.94 83 ASP A CA 1
ATOM 599 C C . ASP A 1 83 ? 16.373 3.093 -5.836 1.00 66.94 83 ASP A C 1
ATOM 601 O O . ASP A 1 83 ? 16.820 1.955 -5.698 1.00 66.94 83 ASP A O 1
ATOM 605 N N . ASN A 1 84 ? 15.859 3.479 -7.006 1.00 67.38 84 ASN A N 1
ATOM 606 C CA . ASN A 1 84 ? 15.575 2.585 -8.133 1.00 67.38 84 ASN A CA 1
ATOM 607 C C . ASN A 1 84 ? 14.763 1.333 -7.747 1.00 67.38 84 ASN A C 1
ATOM 609 O O . ASN A 1 84 ? 14.917 0.277 -8.370 1.00 67.38 84 ASN A O 1
ATOM 613 N N . VAL A 1 85 ? 13.897 1.422 -6.728 1.00 68.62 85 VAL A N 1
ATOM 614 C CA . VAL A 1 85 ? 12.990 0.322 -6.379 1.00 68.62 85 VAL A CA 1
ATOM 615 C C . VAL A 1 85 ? 11.948 0.224 -7.480 1.00 68.62 85 VAL A C 1
ATOM 617 O O . VAL A 1 85 ? 10.926 0.910 -7.479 1.00 68.62 85 VAL A O 1
ATOM 620 N N . ARG A 1 86 ? 12.244 -0.624 -8.459 1.00 75.19 86 ARG A N 1
ATOM 621 C CA . ARG A 1 86 ? 11.295 -0.993 -9.495 1.00 75.19 86 ARG A CA 1
ATOM 622 C C . ARG A 1 86 ? 10.269 -1.929 -8.880 1.00 75.19 86 ARG A C 1
ATOM 624 O O . ARG A 1 86 ? 10.630 -2.849 -8.147 1.00 75.19 86 ARG A O 1
ATOM 631 N N . TRP A 1 87 ? 9.003 -1.721 -9.215 1.00 89.00 87 TRP A N 1
ATOM 632 C CA . TRP A 1 87 ? 7.900 -2.579 -8.790 1.00 89.00 87 TRP A CA 1
ATOM 633 C C . TRP A 1 87 ? 7.533 -3.523 -9.938 1.00 89.00 87 TRP A C 1
ATOM 635 O O . TRP A 1 87 ? 6.503 -3.317 -10.574 1.00 89.00 87 TRP A O 1
ATOM 645 N N . PRO A 1 88 ? 8.359 -4.536 -10.280 1.00 89.38 88 PRO A N 1
ATOM 646 C CA . PRO A 1 88 ? 8.238 -5.282 -11.538 1.00 89.38 88 PRO A CA 1
ATOM 647 C C . PRO A 1 88 ? 6.848 -5.887 -11.754 1.00 89.38 88 PRO A C 1
ATOM 649 O O . PRO A 1 88 ? 6.369 -5.943 -12.883 1.00 89.38 88 PRO A O 1
ATOM 652 N N . HIS A 1 89 ? 6.184 -6.285 -10.670 1.00 89.38 89 HIS A N 1
ATOM 653 C CA . HIS A 1 89 ? 4.842 -6.863 -10.696 1.00 89.38 89 HIS A CA 1
ATOM 654 C C . HIS A 1 89 ? 3.795 -5.986 -9.991 1.00 89.38 89 HIS A C 1
ATOM 656 O O . HIS A 1 89 ? 2.631 -6.369 -9.901 1.00 89.38 89 HIS A O 1
ATOM 662 N N . GLY A 1 90 ? 4.190 -4.799 -9.530 1.00 92.94 90 GLY A N 1
ATOM 663 C CA . GLY A 1 90 ? 3.353 -3.901 -8.747 1.00 92.94 90 GLY A CA 1
ATOM 664 C C . GLY A 1 90 ? 3.341 -4.236 -7.257 1.00 92.94 90 GLY A C 1
ATOM 665 O O . GLY A 1 90 ? 4.037 -5.138 -6.776 1.00 92.94 90 GLY A O 1
ATOM 666 N N . ALA A 1 91 ? 2.555 -3.468 -6.516 1.00 93.62 91 ALA A N 1
ATOM 667 C CA . ALA A 1 91 ? 2.377 -3.633 -5.082 1.00 93.62 91 ALA A CA 1
ATOM 668 C C . ALA A 1 91 ? 1.074 -2.989 -4.603 1.00 93.62 91 ALA A C 1
ATOM 670 O O . ALA A 1 91 ? 0.462 -2.172 -5.290 1.00 93.62 91 ALA A O 1
ATOM 671 N N . PHE A 1 92 ? 0.674 -3.349 -3.393 1.00 94.81 92 PHE A N 1
ATOM 672 C CA . PHE A 1 92 ? -0.469 -2.790 -2.695 1.00 94.81 92 PHE A CA 1
ATOM 673 C C . PHE A 1 92 ? -0.008 -2.162 -1.381 1.00 94.81 92 PHE A C 1
ATOM 675 O O . PHE A 1 92 ? 0.704 -2.810 -0.615 1.00 94.81 92 PHE A O 1
ATOM 682 N N . VAL A 1 93 ? -0.405 -0.920 -1.109 1.00 96.25 93 VAL A N 1
ATOM 683 C CA . VAL A 1 93 ? 0.046 -0.162 0.069 1.00 96.25 93 VAL A CA 1
ATOM 684 C C . VAL A 1 93 ? -1.149 0.215 0.934 1.00 96.25 93 VAL A C 1
ATOM 686 O O . VAL A 1 93 ? -2.125 0.760 0.419 1.00 96.25 93 VAL A O 1
ATOM 689 N N . TYR A 1 94 ? -1.044 -0.021 2.241 1.00 97.12 94 TYR A N 1
ATOM 690 C CA . TYR A 1 94 ? -1.958 0.514 3.249 1.00 97.12 94 TYR A CA 1
ATOM 691 C C . TYR A 1 94 ? -1.286 1.639 4.033 1.00 97.12 94 TYR A C 1
ATOM 693 O O . TYR A 1 94 ? -0.146 1.507 4.487 1.00 97.12 94 TYR A O 1
ATOM 701 N N . PHE A 1 95 ? -2.034 2.721 4.229 1.00 97.56 95 PHE A N 1
ATOM 702 C CA . PHE A 1 95 ? -1.637 3.864 5.037 1.00 97.56 95 PHE A CA 1
ATOM 703 C C . PHE A 1 95 ? -2.419 3.868 6.339 1.00 97.56 95 PHE A C 1
ATOM 705 O O . PHE A 1 95 ? -3.650 3.798 6.331 1.00 97.56 95 PHE A O 1
ATOM 712 N N . PHE A 1 96 ? -1.703 3.991 7.444 1.00 97.50 96 PHE A N 1
ATOM 713 C CA . PHE A 1 96 ? -2.248 4.084 8.784 1.00 97.50 96 PHE A CA 1
ATOM 714 C C . PHE A 1 96 ? -2.210 5.533 9.279 1.00 97.50 96 PHE A C 1
ATOM 716 O O . PHE A 1 96 ? -1.447 6.363 8.776 1.00 97.50 96 PHE A O 1
AT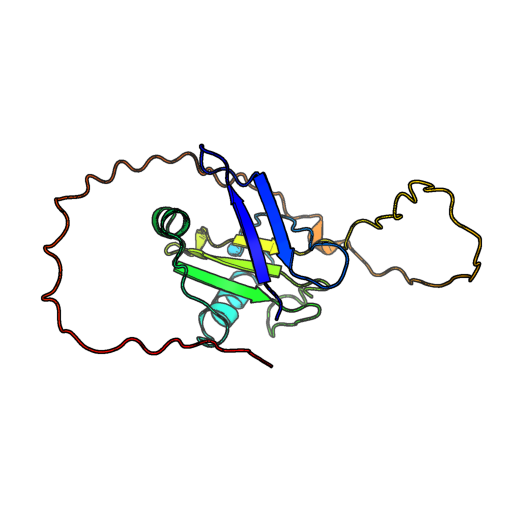OM 723 N N . GLU A 1 97 ? -3.004 5.835 10.305 1.00 96.50 97 GLU A N 1
ATOM 724 C CA . GLU A 1 97 ? -2.915 7.099 11.052 1.00 96.50 97 GLU A CA 1
ATOM 725 C C . GLU A 1 97 ? -1.485 7.327 11.565 1.00 96.50 97 GLU A C 1
ATOM 727 O O . GLU A 1 97 ? -0.914 8.413 11.439 1.00 96.50 97 GLU A O 1
ATOM 732 N N . HIS A 1 98 ? -0.862 6.263 12.078 1.00 97.25 98 HIS A N 1
ATOM 733 C CA . HIS A 1 98 ? 0.539 6.257 12.472 1.00 97.25 98 HIS A CA 1
ATOM 734 C C . HIS A 1 98 ? 1.424 5.805 11.307 1.00 97.25 98 HIS A C 1
ATOM 736 O O . HIS A 1 98 ? 1.495 4.615 11.008 1.00 97.25 98 HIS A O 1
ATOM 742 N N . LYS A 1 99 ? 2.185 6.737 10.712 1.00 96.06 99 LYS A N 1
ATOM 743 C CA . LYS A 1 99 ? 3.079 6.468 9.561 1.00 96.06 99 LYS A CA 1
ATOM 744 C C . LYS A 1 99 ? 4.043 5.286 9.765 1.00 96.06 99 LYS A C 1
ATOM 746 O O . LYS A 1 99 ? 4.423 4.621 8.810 1.00 96.06 99 LYS A O 1
ATOM 751 N N . ALA A 1 100 ? 4.454 5.015 11.007 1.00 95.75 100 ALA A N 1
ATOM 752 C CA . ALA A 1 100 ? 5.345 3.898 11.336 1.00 95.75 100 ALA A CA 1
ATOM 753 C C . ALA A 1 100 ? 4.706 2.507 11.126 1.00 95.75 100 ALA A C 1
ATOM 755 O O . ALA A 1 100 ? 5.425 1.506 11.073 1.00 95.75 100 ALA A O 1
ATOM 756 N N . SER A 1 101 ? 3.378 2.455 11.016 1.00 96.62 101 SER A N 1
ATOM 757 C CA . SER A 1 101 ? 2.588 1.243 10.787 1.00 96.62 101 SER A CA 1
ATOM 758 C C . SER A 1 101 ? 2.255 1.014 9.312 1.00 96.62 101 SER A C 1
ATOM 760 O O . SER A 1 101 ? 1.731 -0.047 8.981 1.00 96.62 101 SER A O 1
ATOM 762 N N . ASP A 1 102 ? 2.571 1.967 8.428 1.00 97.31 102 ASP A N 1
ATOM 763 C CA . ASP A 1 102 ? 2.349 1.824 6.989 1.00 97.31 102 ASP A CA 1
ATOM 764 C C . ASP A 1 102 ? 3.014 0.557 6.464 1.00 97.31 102 ASP A C 1
ATOM 766 O O . ASP A 1 102 ? 4.172 0.250 6.784 1.00 97.31 102 ASP A O 1
ATOM 770 N N . CYS A 1 103 ? 2.285 -0.179 5.633 1.00 96.19 103 CYS A N 1
ATOM 771 C CA . CYS A 1 103 ? 2.759 -1.450 5.122 1.00 96.19 103 CYS A CA 1
ATOM 772 C C . CYS A 1 103 ? 2.479 -1.617 3.635 1.00 96.19 103 CYS A C 1
ATOM 774 O O . CYS A 1 103 ? 1.563 -1.023 3.063 1.00 96.19 103 CYS A O 1
ATOM 776 N N . VAL A 1 104 ? 3.308 -2.441 3.007 1.00 95.31 104 VAL A N 1
ATOM 777 C CA . VAL A 1 104 ? 3.213 -2.776 1.593 1.00 95.31 104 VAL A CA 1
ATOM 778 C C . VAL A 1 104 ? 3.261 -4.282 1.397 1.00 95.31 104 VAL A C 1
ATOM 780 O O . VAL A 1 104 ? 3.984 -5.007 2.084 1.00 95.31 104 VAL A O 1
ATOM 783 N N . PHE A 1 105 ? 2.474 -4.730 0.431 1.00 94.44 105 PHE A N 1
ATOM 784 C CA . PHE A 1 105 ? 2.414 -6.088 -0.070 1.00 94.44 105 PHE A CA 1
ATOM 785 C C . PHE A 1 105 ? 2.897 -6.067 -1.517 1.00 94.44 105 PHE A C 1
ATOM 787 O O . PHE A 1 105 ? 2.264 -5.452 -2.376 1.00 94.44 105 PHE A O 1
ATOM 794 N N . THR A 1 106 ? 4.030 -6.695 -1.800 1.00 92.81 106 THR A N 1
ATOM 795 C CA . THR A 1 106 ? 4.582 -6.748 -3.158 1.00 92.81 106 THR A CA 1
ATOM 796 C C . THR A 1 106 ? 3.954 -7.896 -3.925 1.00 92.81 106 THR A C 1
ATOM 798 O O . THR A 1 106 ? 3.647 -8.937 -3.351 1.00 92.81 106 THR A O 1
ATOM 801 N N . VAL A 1 107 ? 3.729 -7.734 -5.224 1.00 90.00 107 VAL A N 1
ATOM 802 C CA . VAL A 1 107 ? 3.259 -8.854 -6.042 1.00 90.00 107 VAL A CA 1
ATOM 803 C C . VAL A 1 107 ? 4.463 -9.753 -6.338 1.00 90.00 107 VAL A C 1
ATOM 805 O O . VAL A 1 107 ? 5.459 -9.305 -6.907 1.00 90.00 107 VAL A O 1
ATOM 808 N N . ALA A 1 108 ? 4.398 -11.019 -5.927 1.00 86.00 108 ALA A N 1
ATOM 809 C CA . ALA A 1 108 ? 5.356 -12.027 -6.364 1.00 86.00 108 ALA A CA 1
ATOM 810 C C . ALA A 1 108 ? 5.166 -12.305 -7.853 1.00 86.00 108 ALA A C 1
ATOM 812 O O . ALA A 1 108 ? 4.044 -12.267 -8.366 1.00 86.00 108 ALA A O 1
ATOM 813 N N . GLU A 1 109 ? 6.254 -12.678 -8.530 1.00 77.44 109 GLU A N 1
ATOM 814 C CA . GLU A 1 109 ? 6.126 -13.362 -9.811 1.00 77.44 109 GLU A CA 1
ATOM 815 C C . GLU A 1 109 ? 5.189 -14.556 -9.596 1.00 77.44 109 GLU A C 1
ATOM 817 O O . GLU A 1 109 ? 5.393 -15.341 -8.663 1.00 77.44 109 GLU A O 1
ATOM 822 N N . ALA A 1 110 ? 4.118 -14.643 -10.395 1.00 61.97 110 ALA A N 1
ATOM 823 C CA . ALA A 1 110 ? 3.177 -15.745 -10.274 1.00 61.97 110 ALA A CA 1
ATOM 824 C C . ALA A 1 110 ? 3.996 -17.043 -10.294 1.00 61.97 110 ALA A C 1
ATOM 826 O O . ALA A 1 110 ? 4.816 -17.202 -11.210 1.00 61.97 110 ALA A O 1
ATOM 827 N N . PRO A 1 111 ? 3.829 -17.950 -9.307 1.00 58.34 111 PRO A N 1
ATOM 828 C CA . PRO A 1 111 ? 4.475 -19.247 -9.393 1.00 58.34 111 PRO A CA 1
ATOM 829 C C . PRO A 1 111 ? 4.123 -19.792 -10.769 1.00 58.34 111 PRO A C 1
ATOM 831 O O . PRO A 1 111 ? 2.969 -19.657 -11.183 1.00 58.34 111 PRO A O 1
ATOM 834 N N . ASN A 1 112 ? 5.116 -20.299 -11.508 1.00 52.00 112 ASN A N 1
ATOM 835 C CA . ASN A 1 112 ? 4.877 -20.932 -12.798 1.00 52.00 112 ASN A CA 1
ATOM 836 C C . ASN A 1 112 ? 3.897 -22.074 -12.545 1.00 52.00 112 ASN A C 1
ATOM 838 O O . ASN A 1 112 ? 4.294 -23.186 -12.204 1.00 52.00 112 ASN A O 1
ATOM 842 N N . PHE A 1 113 ? 2.609 -21.764 -12.635 1.00 49.94 113 PHE A N 1
ATOM 843 C CA . PHE A 1 113 ? 1.543 -22.708 -12.456 1.00 49.94 113 PHE A CA 1
ATOM 844 C C . PHE A 1 113 ? 1.612 -23.492 -13.746 1.00 49.94 113 PHE A C 1
ATOM 846 O O . PHE A 1 113 ? 1.087 -23.067 -14.773 1.00 49.94 113 PHE A O 1
ATOM 853 N N . THR A 1 114 ? 2.374 -24.582 -13.739 1.00 51.50 114 THR A N 1
ATOM 854 C CA . THR A 1 114 ? 2.172 -25.624 -14.724 1.00 51.50 114 THR A CA 1
ATOM 855 C C . THR A 1 114 ? 0.722 -26.024 -14.515 1.00 51.50 114 THR A C 1
ATOM 857 O O . THR A 1 114 ? 0.400 -26.533 -13.438 1.00 51.50 114 THR A O 1
ATOM 860 N N . PRO A 1 115 ? -0.194 -25.698 -15.449 1.00 52.66 115 PRO A N 1
ATOM 861 C CA . PRO A 1 115 ? -1.563 -26.139 -15.299 1.00 52.66 115 PRO A CA 1
ATOM 862 C C . PRO A 1 115 ? -1.467 -27.643 -15.108 1.00 52.66 115 PRO A C 1
ATOM 864 O O . PRO A 1 115 ? -0.908 -28.346 -15.956 1.00 52.66 115 PRO A O 1
ATOM 867 N N . ARG A 1 116 ? -1.912 -28.130 -13.948 1.00 47.34 116 ARG A N 1
ATOM 868 C CA . ARG A 1 116 ? -2.106 -29.556 -13.770 1.00 47.34 116 ARG A CA 1
ATOM 869 C C . ARG A 1 116 ? -3.202 -29.876 -14.766 1.00 47.34 116 ARG A C 1
ATOM 871 O O . ARG A 1 116 ? -4.370 -29.599 -14.515 1.00 47.34 116 ARG A O 1
ATOM 878 N N . VAL A 1 117 ? -2.798 -30.336 -15.945 1.00 57.16 117 VAL A N 1
ATOM 879 C CA . VAL A 1 117 ? -3.702 -30.920 -16.918 1.00 57.16 117 VAL A CA 1
ATOM 880 C C . VAL A 1 117 ? -4.196 -32.176 -16.223 1.00 57.16 117 VAL A C 1
ATOM 882 O O . VAL A 1 117 ? -3.598 -33.243 -16.322 1.00 57.16 117 VAL A O 1
ATOM 885 N N . GLU A 1 118 ? -5.238 -32.036 -15.411 1.00 56.03 118 GLU A N 1
ATOM 886 C CA . GLU A 1 118 ? -6.079 -33.168 -15.095 1.00 56.03 118 GLU A CA 1
ATOM 887 C C . GLU A 1 118 ? -6.599 -33.610 -16.452 1.00 56.03 118 GLU A C 1
ATOM 889 O O . GLU A 1 118 ? -7.378 -32.907 -17.097 1.00 56.03 118 GLU A O 1
ATOM 894 N N . HIS A 1 119 ? -6.016 -34.701 -16.948 1.00 47.75 119 HIS A N 1
ATOM 895 C CA . HIS A 1 119 ? -6.377 -35.335 -18.199 1.00 47.75 119 HIS A CA 1
ATOM 896 C C . HIS A 1 119 ? -7.840 -35.774 -18.097 1.00 47.75 119 HIS A C 1
ATOM 898 O O . HIS A 1 119 ? -8.146 -36.937 -17.858 1.00 47.75 119 HIS A O 1
ATOM 904 N N . THR A 1 120 ? -8.764 -34.840 -18.295 1.00 47.53 120 THR A N 1
ATOM 905 C CA . THR A 1 120 ? -10.082 -35.173 -18.801 1.00 47.53 120 THR A CA 1
ATOM 906 C C . THR A 1 120 ? -9.838 -35.491 -20.263 1.00 47.53 120 THR A C 1
ATOM 908 O O . THR A 1 120 ? -9.531 -34.610 -21.064 1.00 47.53 120 THR A O 1
ATOM 911 N N . THR A 1 121 ? -9.818 -36.782 -20.568 1.00 44.94 121 THR A N 1
ATOM 912 C CA . THR A 1 121 ? -9.490 -37.370 -21.863 1.00 44.94 121 THR A CA 1
ATOM 913 C C . THR A 1 121 ? -10.360 -36.791 -22.980 1.00 44.94 121 THR A C 1
ATOM 915 O O . THR A 1 121 ? -11.353 -37.391 -23.362 1.00 44.94 121 THR A O 1
ATOM 918 N N . HIS A 1 122 ? -9.979 -35.651 -23.553 1.00 46.38 122 HIS A N 1
ATOM 919 C CA . HIS A 1 122 ? -10.539 -35.167 -24.810 1.00 46.38 122 HIS A CA 1
ATOM 920 C C . HIS A 1 122 ? -9.441 -34.586 -25.710 1.00 46.38 122 HIS A C 1
ATOM 922 O O . HIS A 1 122 ? -8.993 -33.457 -25.570 1.00 46.38 122 HIS A O 1
ATOM 928 N N . SER A 1 123 ? -9.019 -35.447 -26.639 1.00 47.22 123 SER A N 1
ATOM 929 C CA . SER A 1 123 ? -8.539 -35.176 -28.000 1.00 47.22 123 SER A CA 1
ATOM 930 C C . SER A 1 123 ? -7.556 -34.014 -28.250 1.00 47.22 123 SER A C 1
ATOM 932 O O . SER A 1 123 ? -7.943 -32.883 -28.516 1.00 47.22 123 SER A O 1
ATOM 934 N N . LYS A 1 124 ? -6.271 -34.396 -28.309 1.00 45.28 124 LYS A N 1
ATOM 935 C CA . LYS A 1 124 ? -5.189 -33.970 -29.228 1.00 45.28 124 LYS A CA 1
ATOM 936 C C . LYS A 1 124 ? -5.339 -32.621 -29.962 1.00 45.28 124 LYS A C 1
ATOM 938 O O . LYS A 1 124 ? -5.945 -32.613 -31.025 1.00 45.28 124 LYS A O 1
ATOM 943 N N . TYR A 1 125 ? -4.592 -31.594 -29.532 1.00 34.91 125 TYR A N 1
ATOM 944 C CA . TYR A 1 125 ? -3.8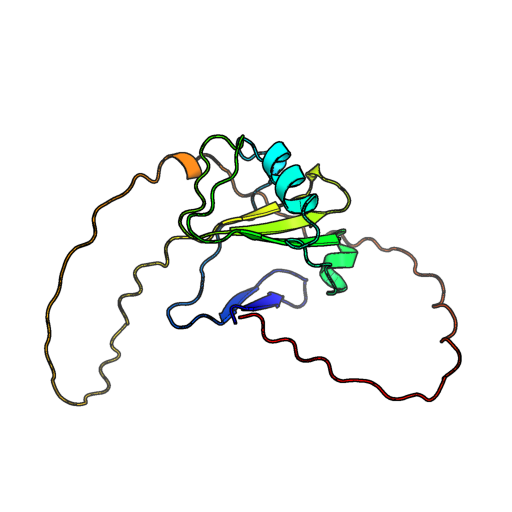89 -30.657 -30.432 1.00 34.91 125 TYR A CA 1
ATOM 945 C C . TYR A 1 125 ? -2.574 -30.161 -29.803 1.00 34.91 125 TYR A C 1
ATOM 947 O O . TYR A 1 125 ? -2.506 -29.855 -28.616 1.00 34.91 125 TYR A O 1
ATOM 955 N N . THR A 1 126 ? -1.525 -30.120 -30.626 1.00 48.44 126 THR A N 1
ATOM 956 C CA . THR A 1 126 ? -0.120 -29.846 -30.284 1.00 48.44 126 THR A CA 1
ATOM 957 C C . THR A 1 126 ? 0.274 -28.461 -30.790 1.00 48.44 126 THR A C 1
ATOM 959 O O . THR A 1 126 ? 0.113 -28.237 -31.985 1.00 48.44 126 THR A O 1
ATOM 962 N N . THR A 1 127 ? 0.873 -27.572 -29.980 1.00 38.31 127 THR A N 1
ATOM 963 C CA . THR A 1 127 ? 1.798 -26.525 -30.486 1.00 38.31 127 THR A CA 1
ATOM 964 C C . THR A 1 127 ? 2.798 -26.043 -29.412 1.00 38.31 127 THR A C 1
ATOM 966 O O . THR A 1 127 ? 2.432 -25.752 -28.279 1.00 38.31 127 THR A O 1
ATOM 969 N N . SER A 1 128 ? 4.070 -25.999 -29.828 1.00 41.47 128 SER A N 1
ATOM 970 C CA . SER A 1 128 ? 5.344 -25.631 -29.167 1.00 41.47 128 SER A CA 1
ATOM 971 C C . SER A 1 128 ? 5.496 -24.102 -28.969 1.00 41.47 128 SER A C 1
ATOM 973 O O . SER A 1 128 ? 5.093 -23.361 -29.855 1.00 41.47 128 SER A O 1
ATOM 975 N N . SER A 1 129 ? 5.901 -23.560 -27.806 1.00 45.38 129 SER A N 1
ATOM 976 C CA . SER A 1 129 ? 7.252 -23.372 -27.198 1.00 45.38 129 SER A CA 1
ATOM 977 C C . SER A 1 129 ? 7.951 -22.029 -27.524 1.00 45.38 129 SER A C 1
ATOM 979 O O . SER A 1 129 ? 8.116 -21.699 -28.693 1.00 45.38 129 SER A O 1
ATOM 981 N N . ALA A 1 130 ? 8.419 -21.326 -26.469 1.00 42.03 130 ALA A N 1
ATOM 982 C CA . ALA A 1 130 ? 9.803 -20.830 -26.258 1.00 42.03 130 ALA A CA 1
ATOM 983 C C . ALA A 1 130 ? 10.012 -19.369 -25.754 1.00 42.03 130 ALA A C 1
ATOM 985 O O . ALA A 1 130 ? 9.449 -18.411 -26.269 1.00 42.03 130 ALA A O 1
ATOM 986 N N . MET A 1 131 ? 10.983 -19.275 -24.821 1.00 37.25 131 MET A N 1
ATOM 987 C CA . MET A 1 131 ? 11.843 -18.156 -24.364 1.00 37.25 131 MET A CA 1
ATOM 988 C C . MET A 1 131 ? 11.365 -17.172 -23.267 1.00 37.25 131 MET A C 1
ATOM 990 O O . MET A 1 131 ? 10.632 -16.223 -23.518 1.00 37.25 131 MET A O 1
ATOM 994 N N . ARG A 1 132 ? 11.953 -17.310 -22.062 1.00 39.88 132 ARG A N 1
ATOM 995 C CA . ARG A 1 132 ? 12.094 -16.256 -21.033 1.00 39.88 132 ARG A CA 1
ATOM 996 C C . ARG A 1 132 ? 13.582 -16.005 -20.748 1.00 39.88 132 ARG A C 1
ATOM 998 O O . ARG A 1 132 ? 14.358 -16.954 -20.683 1.00 39.88 132 ARG A O 1
ATOM 1005 N N . ARG A 1 133 ? 13.966 -14.734 -20.582 1.00 46.66 133 ARG A N 1
ATOM 1006 C CA . ARG A 1 133 ? 15.287 -14.299 -20.090 1.00 46.66 133 ARG A CA 1
ATOM 1007 C C . ARG A 1 133 ? 15.189 -13.985 -18.593 1.00 46.66 133 ARG A C 1
ATOM 1009 O O . ARG A 1 133 ? 14.203 -13.390 -18.171 1.00 46.66 133 ARG A O 1
ATOM 1016 N N . ASN A 1 134 ? 16.212 -14.380 -17.835 1.00 44.59 134 ASN A N 1
ATOM 1017 C CA . ASN A 1 134 ? 16.372 -14.111 -16.402 1.00 44.59 134 ASN A CA 1
ATOM 1018 C C . ASN A 1 134 ? 16.637 -12.620 -16.136 1.00 44.59 134 ASN A C 1
ATOM 1020 O O . ASN A 1 134 ? 17.459 -12.020 -16.830 1.00 44.59 134 ASN A O 1
ATOM 1024 N N . MET A 1 135 ? 15.982 -12.050 -15.119 1.00 47.72 135 MET A N 1
ATOM 1025 C CA . MET A 1 135 ? 16.245 -10.703 -14.600 1.00 47.72 135 MET A CA 1
ATOM 1026 C C . MET A 1 135 ? 16.391 -10.758 -13.070 1.00 47.72 135 MET A C 1
ATOM 1028 O O . MET A 1 135 ? 15.689 -11.512 -12.401 1.00 47.72 135 MET A O 1
ATOM 1032 N N . ASP A 1 136 ? 17.363 -9.999 -12.571 1.00 50.19 136 ASP A N 1
ATOM 1033 C CA . ASP A 1 136 ? 17.969 -10.048 -11.235 1.00 50.19 136 ASP A CA 1
ATOM 1034 C C . ASP A 1 136 ? 16.989 -9.795 -10.064 1.00 50.19 136 ASP A C 1
ATOM 1036 O O . ASP A 1 136 ? 16.257 -8.805 -10.062 1.00 50.19 136 ASP A O 1
ATOM 1040 N N . GLN A 1 137 ? 16.988 -10.681 -9.055 1.00 51.44 137 GLN A N 1
ATOM 1041 C CA . GLN A 1 137 ? 16.039 -10.727 -7.917 1.00 51.44 137 GLN A CA 1
ATOM 1042 C C . GLN A 1 137 ? 16.655 -10.329 -6.554 1.00 51.44 137 GLN A C 1
ATOM 1044 O O . GLN A 1 137 ? 15.997 -10.446 -5.515 1.00 51.44 137 GLN A O 1
ATOM 1049 N N . ASP A 1 138 ? 17.913 -9.888 -6.496 1.00 48.31 138 ASP A N 1
ATOM 1050 C CA . ASP A 1 138 ? 18.655 -9.863 -5.224 1.00 48.31 138 ASP A CA 1
ATOM 1051 C C . ASP A 1 138 ? 18.297 -8.730 -4.242 1.00 48.31 138 ASP A C 1
ATOM 1053 O O . ASP A 1 138 ? 18.578 -8.849 -3.048 1.00 48.31 138 ASP A O 1
ATOM 1057 N N . SER A 1 139 ? 17.584 -7.682 -4.664 1.00 56.12 139 SER A N 1
ATOM 1058 C CA . SER A 1 139 ? 17.277 -6.544 -3.777 1.00 56.12 139 SER A CA 1
ATOM 1059 C C . SER A 1 139 ? 16.134 -6.793 -2.780 1.00 56.12 139 SER A C 1
ATOM 1061 O O . SER A 1 139 ? 16.074 -6.128 -1.748 1.00 56.12 139 SER A O 1
ATOM 1063 N N . ILE A 1 140 ? 15.238 -7.757 -3.033 1.00 52.28 140 ILE A N 1
ATOM 1064 C CA . ILE A 1 140 ? 14.063 -8.008 -2.166 1.00 52.28 140 ILE A CA 1
ATOM 1065 C C . ILE A 1 140 ? 14.393 -8.974 -1.012 1.00 52.28 140 ILE A C 1
ATOM 1067 O O . ILE A 1 140 ? 13.747 -8.947 0.034 1.00 52.28 140 ILE A O 1
ATOM 1071 N N . LYS A 1 141 ? 15.457 -9.779 -1.133 1.00 50.00 141 LYS A N 1
ATOM 1072 C CA . LYS A 1 141 ? 15.791 -10.852 -0.173 1.00 50.00 141 LYS A CA 1
ATOM 1073 C C . LYS A 1 141 ? 16.234 -10.372 1.218 1.00 50.00 141 LYS A C 1
ATOM 1075 O O . LYS A 1 141 ? 16.411 -11.198 2.108 1.00 50.00 141 LYS A O 1
ATOM 1080 N N . LYS A 1 142 ? 16.423 -9.065 1.432 1.00 53.88 142 LYS A N 1
ATOM 1081 C CA . LYS A 1 142 ? 16.849 -8.506 2.730 1.00 53.88 142 LYS A CA 1
ATOM 1082 C C . LYS A 1 142 ? 15.711 -8.045 3.642 1.00 53.88 142 LYS A C 1
ATOM 1084 O O . LYS A 1 142 ? 15.985 -7.720 4.795 1.00 53.88 142 LYS A O 1
ATOM 1089 N N . LEU A 1 143 ? 14.462 -8.025 3.180 1.00 50.66 143 LEU A N 1
ATOM 1090 C CA . LEU A 1 143 ? 13.335 -7.595 4.010 1.00 50.66 143 LEU A CA 1
ATOM 1091 C C . LEU A 1 143 ? 12.757 -8.789 4.772 1.00 50.66 14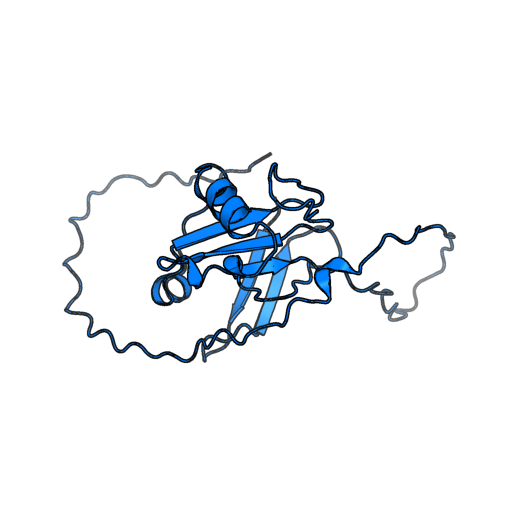3 LEU A C 1
ATOM 1093 O O . LEU A 1 143 ? 12.280 -9.749 4.172 1.00 50.66 143 LEU A O 1
ATOM 1097 N N . GLN A 1 144 ? 12.812 -8.735 6.102 1.00 62.19 144 GLN A N 1
ATOM 1098 C CA . GLN A 1 144 ? 12.155 -9.726 6.950 1.00 62.19 144 GLN A CA 1
ATOM 1099 C C . GLN A 1 144 ? 10.656 -9.390 7.048 1.00 62.19 144 GLN A C 1
ATOM 1101 O O . GLN A 1 144 ? 10.323 -8.235 7.342 1.00 62.19 144 GLN A O 1
ATOM 1106 N N . PRO A 1 145 ? 9.751 -10.358 6.806 1.00 57.06 145 PRO A N 1
ATOM 1107 C CA . PRO A 1 145 ? 8.348 -10.220 7.171 1.00 57.06 145 PRO A CA 1
ATOM 1108 C C . PRO A 1 145 ? 8.241 -9.921 8.666 1.00 57.06 145 PRO A C 1
ATOM 1110 O O . PRO A 1 145 ? 9.034 -10.424 9.463 1.00 57.06 145 PRO A O 1
ATOM 1113 N N . PHE A 1 146 ? 7.270 -9.105 9.050 1.00 58.28 146 PHE A N 1
ATOM 1114 C CA . PHE A 1 146 ? 6.935 -8.903 10.452 1.00 58.28 146 PHE A CA 1
ATOM 1115 C C . PHE A 1 146 ? 5.496 -9.347 10.670 1.00 58.28 146 PHE A C 1
ATOM 1117 O O . PHE A 1 146 ? 4.638 -9.112 9.816 1.00 58.28 146 PHE A O 1
ATOM 1124 N N . ASP A 1 147 ? 5.235 -9.966 11.816 1.00 57.00 147 ASP A N 1
ATOM 1125 C CA . ASP A 1 147 ? 3.869 -10.258 12.216 1.00 57.00 147 ASP A CA 1
ATOM 1126 C C . ASP A 1 147 ? 3.169 -8.935 12.521 1.00 57.00 147 ASP A C 1
ATOM 1128 O O . ASP A 1 147 ? 3.530 -8.195 13.442 1.00 57.00 147 ASP A O 1
ATOM 1132 N N . VAL A 1 148 ? 2.171 -8.605 11.705 1.00 51.81 148 VAL A N 1
ATOM 1133 C CA . VAL A 1 148 ? 1.181 -7.612 12.100 1.00 51.81 148 VAL A CA 1
ATOM 1134 C C . VAL A 1 148 ? 0.287 -8.321 13.104 1.00 51.81 148 VAL A C 1
ATOM 1136 O O . VAL A 1 148 ? -0.533 -9.156 12.729 1.00 51.81 148 VAL A O 1
ATOM 1139 N N . ASP A 1 149 ? 0.479 -8.030 14.388 1.00 49.00 149 ASP A N 1
ATOM 1140 C CA . ASP A 1 149 ? -0.374 -8.583 15.430 1.00 49.00 149 ASP A CA 1
ATOM 1141 C C . ASP A 1 149 ? -1.781 -7.968 15.329 1.00 49.00 149 ASP A C 1
ATOM 1143 O O . ASP A 1 149 ? -2.062 -6.856 15.789 1.00 49.00 149 ASP A O 1
ATOM 1147 N N . PHE A 1 150 ? -2.687 -8.698 14.680 1.00 49.44 150 PHE A N 1
ATOM 1148 C CA . PHE A 1 150 ? -4.095 -8.332 14.568 1.00 49.44 150 PHE A CA 1
ATOM 1149 C C . PHE A 1 150 ? -4.899 -8.677 15.835 1.00 49.44 150 PHE A C 1
ATOM 1151 O O . PHE A 1 150 ? -6.087 -8.353 15.888 1.00 49.44 150 PHE A O 1
ATOM 1158 N N . SER A 1 151 ? -4.293 -9.247 16.883 1.00 47.00 151 SER A N 1
ATOM 1159 C CA . SER A 1 151 ? -5.008 -9.691 18.090 1.00 47.00 151 SER A CA 1
ATOM 1160 C C . SER A 1 151 ? -5.302 -8.588 19.113 1.00 47.00 151 SER A C 1
ATOM 1162 O O . SER A 1 151 ? -6.034 -8.828 20.072 1.00 47.00 151 SER A O 1
ATOM 1164 N N . GLY A 1 152 ? -4.817 -7.358 18.892 1.00 40.81 152 GLY A N 1
ATOM 1165 C CA . GLY A 1 152 ? -5.120 -6.211 19.751 1.00 40.81 152 GLY A CA 1
ATOM 1166 C C . GLY A 1 152 ? -6.623 -5.916 19.823 1.00 40.81 152 GLY A C 1
ATOM 1167 O O . GLY A 1 152 ? -7.165 -5.218 18.960 1.00 40.81 152 GLY A O 1
ATOM 1168 N N . GLN A 1 153 ? -7.283 -6.453 20.851 1.00 41.53 153 GLN A N 1
ATOM 1169 C CA . GLN A 1 153 ? -8.598 -6.038 21.325 1.00 41.53 153 GLN A CA 1
ATOM 1170 C C . GLN A 1 153 ? -8.438 -4.699 22.046 1.00 41.53 153 GLN A C 1
ATOM 1172 O O . GLN A 1 153 ? -8.178 -4.644 23.246 1.00 41.53 153 GLN A O 1
ATOM 1177 N N . ALA A 1 154 ? -8.602 -3.598 21.319 1.00 38.66 154 ALA A N 1
ATOM 1178 C CA . ALA A 1 154 ? -8.936 -2.339 21.961 1.00 38.66 154 ALA A CA 1
ATOM 1179 C C . ALA A 1 154 ? -10.413 -2.418 22.372 1.00 38.66 154 ALA A C 1
ATOM 1181 O O . ALA A 1 154 ? -11.303 -2.283 21.533 1.00 38.66 154 ALA A O 1
ATOM 1182 N N . SER A 1 155 ? -10.693 -2.652 23.658 1.00 42.03 155 SER A N 1
ATOM 1183 C CA . SER A 1 155 ? -12.019 -2.382 24.217 1.00 42.03 155 SER A CA 1
ATOM 1184 C C . SER A 1 155 ? -12.194 -0.865 24.328 1.00 42.03 155 SER A C 1
ATOM 1186 O O . SER A 1 155 ? -12.085 -0.271 25.401 1.00 42.03 155 SER A O 1
ATOM 1188 N N . VAL A 1 156 ? -12.406 -0.206 23.195 1.00 41.09 156 VAL A N 1
ATOM 1189 C CA . VAL A 1 156 ? -12.929 1.157 23.177 1.00 41.09 156 VAL A CA 1
ATOM 1190 C C . VAL A 1 156 ? -14.389 1.065 23.597 1.00 41.09 156 VAL A C 1
ATOM 1192 O O . VAL A 1 156 ? -15.218 0.488 22.898 1.00 41.09 156 VAL A O 1
ATOM 1195 N N . GLY A 1 157 ? -14.690 1.570 24.793 1.00 36.47 157 GLY A N 1
ATOM 1196 C CA . GLY A 1 157 ? -16.060 1.750 25.252 1.00 36.47 157 GLY A CA 1
ATOM 1197 C C . GLY A 1 157 ? -16.758 2.740 24.330 1.00 36.47 157 GLY A C 1
ATOM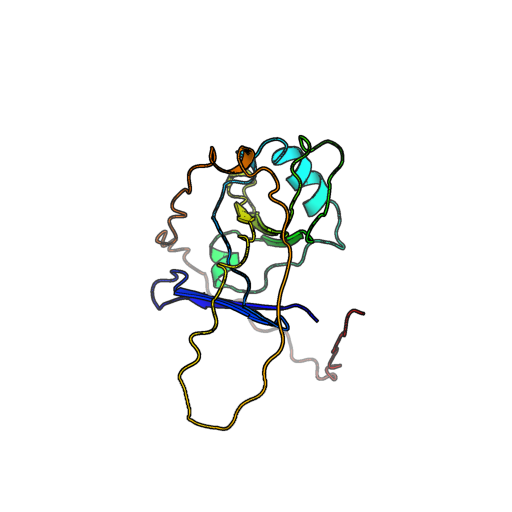 1198 O O . GLY A 1 157 ? -16.592 3.949 24.475 1.00 36.47 157 GLY A O 1
ATOM 1199 N N . PHE A 1 158 ? -17.506 2.229 23.357 1.00 39.59 158 PHE A N 1
ATOM 1200 C CA . PHE A 1 158 ? -18.372 3.049 22.529 1.00 39.59 158 PHE A CA 1
ATOM 1201 C C . PHE A 1 158 ? -19.527 3.542 23.404 1.00 39.59 158 PHE A C 1
ATOM 1203 O O . PHE A 1 158 ? -20.324 2.751 23.910 1.00 39.59 158 PHE A O 1
ATOM 1210 N N . GLY A 1 159 ? -19.598 4.860 23.605 1.00 60.28 159 GLY A N 1
ATOM 1211 C CA . GLY A 1 159 ? -20.819 5.501 24.084 1.00 60.28 159 GLY A CA 1
ATOM 1212 C C . GLY A 1 159 ? -21.993 5.207 23.137 1.00 60.28 159 GLY A C 1
ATOM 1213 O O . GLY A 1 159 ? -21.775 4.756 22.008 1.00 60.28 159 GLY A O 1
ATOM 1214 N N . PRO A 1 160 ? -23.242 5.431 23.580 1.00 64.50 160 PRO A N 1
ATOM 1215 C CA . PRO A 1 160 ? -24.414 5.163 22.757 1.00 64.50 160 PRO A CA 1
ATOM 1216 C C . PRO A 1 160 ? -24.308 5.898 21.410 1.00 64.50 160 PRO A C 1
ATOM 1218 O O . PRO A 1 160 ? -23.834 7.039 21.376 1.00 64.50 160 PRO A O 1
ATOM 1221 N N . PRO A 1 161 ? -24.720 5.257 20.303 1.00 61.16 161 PRO A N 1
ATOM 1222 C CA . PRO A 1 161 ? -24.625 5.853 18.980 1.00 61.16 161 PRO A CA 1
ATOM 1223 C C . PRO A 1 161 ? -25.428 7.161 18.923 1.00 61.16 161 PRO A C 1
ATOM 1225 O O . PRO A 1 161 ? -26.484 7.260 19.559 1.00 61.16 161 PRO A O 1
ATOM 1228 N N . PRO A 1 162 ? -24.959 8.170 18.168 1.00 67.00 162 PRO A N 1
ATOM 1229 C CA . PRO A 1 162 ? -25.742 9.372 17.932 1.00 67.00 162 PRO A CA 1
ATOM 1230 C C . PRO A 1 162 ? -27.084 9.004 17.270 1.00 67.00 162 PRO A C 1
ATOM 1232 O O . PRO A 1 162 ? -27.147 8.038 16.502 1.00 67.00 162 PRO A O 1
ATOM 1235 N N . PRO A 1 163 ? -28.166 9.747 17.561 1.00 72.38 163 PRO A N 1
ATOM 1236 C CA . PRO A 1 163 ? -29.458 9.509 16.933 1.00 72.38 163 PRO A CA 1
ATOM 1237 C C . PRO A 1 163 ? -29.347 9.650 15.405 1.00 72.38 163 PRO A C 1
ATOM 1239 O O . PRO A 1 163 ? -28.551 10.461 14.920 1.00 72.38 163 PRO A O 1
ATOM 1242 N N . PRO A 1 164 ? -30.130 8.873 14.638 1.00 69.19 164 PRO A N 1
ATOM 1243 C CA . PRO A 1 164 ? -30.095 8.935 13.185 1.00 69.19 164 PRO A CA 1
ATOM 1244 C C . PRO A 1 164 ? -30.495 10.336 12.692 1.00 69.19 164 PRO A C 1
ATOM 1246 O O . PRO A 1 164 ? -31.373 10.968 13.290 1.00 69.19 164 PRO A O 1
ATOM 1249 N N . PRO A 1 165 ? -29.877 10.832 11.605 1.00 71.75 165 PRO A N 1
ATOM 1250 C CA . PRO A 1 165 ? -30.296 12.078 10.982 1.00 71.75 165 PRO A CA 1
ATOM 1251 C C . PRO A 1 165 ? -31.748 11.969 10.480 1.00 71.75 165 PRO A C 1
ATOM 1253 O O . PRO A 1 165 ? -32.198 10.872 10.133 1.00 71.75 165 PRO A O 1
ATOM 1256 N 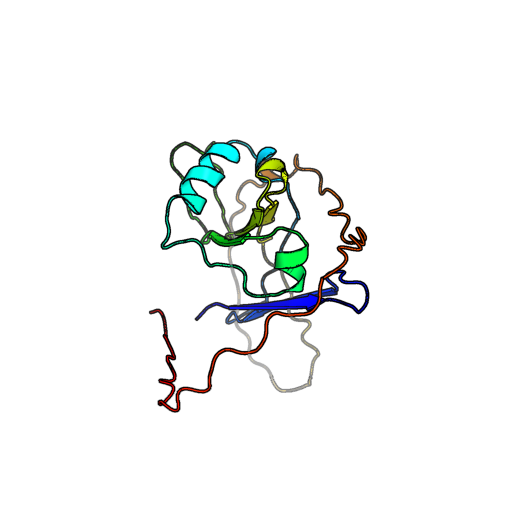N . PRO A 1 166 ? -32.497 13.085 10.446 1.00 66.75 166 PRO A N 1
ATOM 1257 C CA . PRO A 1 166 ? -33.871 13.095 9.960 1.00 66.75 166 PRO A CA 1
ATOM 1258 C C . PRO A 1 166 ? -33.937 12.587 8.515 1.00 66.75 166 PRO A C 1
ATOM 1260 O O . PRO A 1 166 ? -33.143 12.990 7.666 1.00 66.75 166 PRO A O 1
ATOM 1263 N N . SER A 1 167 ? -34.888 11.689 8.253 1.0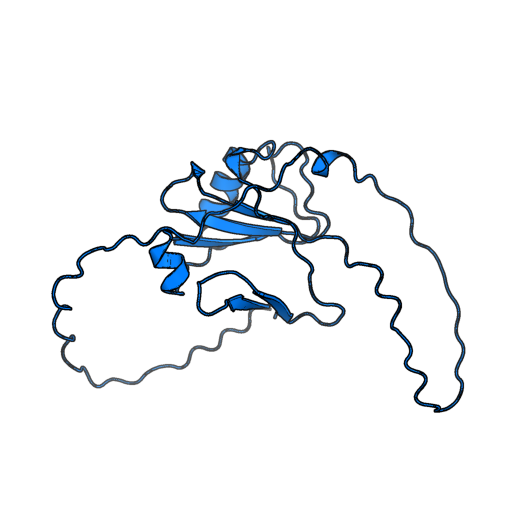0 64.88 167 SER A N 1
ATOM 1264 C CA . SER A 1 167 ? -35.118 11.080 6.944 1.00 64.88 167 SER A CA 1
ATOM 1265 C C . SER A 1 167 ? -35.599 12.120 5.929 1.00 64.88 167 SER A C 1
ATOM 1267 O O . SER A 1 167 ? -36.803 12.293 5.733 1.00 64.88 167 SER A O 1
ATOM 1269 N N . GLU A 1 168 ? -34.678 12.804 5.255 1.00 54.19 168 GLU A N 1
ATOM 1270 C CA . GLU A 1 168 ? -35.006 13.506 4.018 1.00 54.19 168 GLU A CA 1
ATOM 1271 C C . GLU A 1 168 ? -35.191 12.478 2.897 1.00 54.19 168 GLU A C 1
ATOM 1273 O O . GLU A 1 168 ? -34.260 11.832 2.415 1.00 54.19 168 GLU A O 1
ATOM 1278 N N . MET A 1 169 ? -36.454 12.292 2.514 1.00 51.69 169 MET A N 1
ATOM 1279 C CA . MET A 1 169 ? -36.846 11.571 1.312 1.00 51.69 169 MET A CA 1
ATOM 1280 C C . MET A 1 169 ? -36.285 12.290 0.081 1.00 51.69 169 MET A C 1
ATOM 1282 O O . MET A 1 169 ? -36.746 13.375 -0.262 1.00 51.69 169 MET A O 1
ATOM 1286 N N . GLY A 1 170 ? -35.335 11.671 -0.618 1.00 45.62 170 GLY A N 1
ATOM 1287 C CA . GLY A 1 170 ? -34.819 12.236 -1.862 1.00 45.62 170 GLY A CA 1
ATOM 1288 C C . GLY A 1 170 ? -33.785 11.362 -2.561 1.00 45.62 170 GLY A C 1
ATOM 1289 O O . GLY A 1 170 ? -32.596 11.578 -2.403 1.00 45.62 170 GLY A O 1
ATOM 1290 N N . LEU A 1 171 ? -34.273 10.387 -3.335 1.00 40.31 171 LEU A N 1
ATOM 1291 C CA . LEU A 1 171 ? -33.666 9.809 -4.547 1.00 40.31 171 LEU A CA 1
ATOM 1292 C C . LEU A 1 171 ? -32.135 9.597 -4.556 1.00 40.31 171 LEU A C 1
ATOM 1294 O O . LEU A 1 171 ? -31.354 10.501 -4.835 1.00 40.31 171 LEU A O 1
ATOM 1298 N N . ALA A 1 172 ? -31.724 8.337 -4.401 1.00 34.06 172 ALA A N 1
ATOM 1299 C CA . ALA A 1 172 ? -30.359 7.897 -4.664 1.00 34.06 172 ALA A CA 1
ATOM 1300 C C . ALA A 1 172 ? -30.045 7.879 -6.176 1.00 34.06 172 ALA A C 1
ATOM 1302 O O . ALA A 1 172 ? -30.751 7.199 -6.928 1.00 34.06 172 ALA A O 1
ATOM 1303 N N . PRO A 1 173 ? -28.953 8.510 -6.644 1.00 35.53 173 PRO A N 1
ATOM 1304 C CA . PRO A 1 173 ? -28.315 8.110 -7.885 1.00 35.53 173 PRO A CA 1
ATOM 1305 C C . PRO A 1 173 ? -27.353 6.942 -7.627 1.00 35.53 173 PRO A C 1
ATOM 1307 O O . PRO A 1 173 ? -26.423 7.021 -6.824 1.00 35.53 173 PRO A O 1
ATOM 1310 N N . ILE A 1 174 ? -27.575 5.848 -8.354 1.00 33.16 174 ILE A N 1
ATOM 1311 C CA . ILE A 1 174 ? -26.617 4.756 -8.525 1.00 33.16 174 ILE A CA 1
ATOM 1312 C C . ILE A 1 174 ? -25.473 5.293 -9.393 1.00 33.16 174 ILE A C 1
ATOM 1314 O O . ILE A 1 174 ? -25.661 5.528 -10.585 1.00 33.16 174 ILE A O 1
ATOM 1318 N N . PHE A 1 175 ? -24.288 5.475 -8.813 1.00 27.55 175 PHE A N 1
ATOM 1319 C CA . PHE A 1 175 ? -23.074 5.765 -9.574 1.00 27.55 175 PHE A CA 1
ATOM 1320 C C . PHE A 1 175 ? -22.244 4.490 -9.738 1.00 27.55 175 PHE A C 1
ATOM 1322 O O . PHE A 1 175 ? -21.529 4.066 -8.835 1.00 27.55 175 PHE A O 1
ATOM 1329 N N . ILE A 1 176 ? -22.335 3.888 -10.924 1.00 30.45 176 ILE A N 1
ATOM 1330 C CA . ILE A 1 176 ? -21.364 2.914 -11.429 1.00 30.45 176 ILE A CA 1
ATOM 1331 C C . ILE A 1 176 ? -20.324 3.720 -12.207 1.00 30.45 176 ILE A C 1
ATOM 1333 O O . ILE A 1 176 ? -20.651 4.281 -13.250 1.00 30.45 176 ILE A O 1
ATOM 1337 N N . TRP A 1 177 ? -19.079 3.770 -11.734 1.00 27.33 177 TRP A N 1
ATOM 1338 C CA . TRP A 1 177 ? -17.967 4.271 -12.543 1.00 27.33 177 TRP A CA 1
ATOM 1339 C C . TRP A 1 177 ? -17.111 3.103 -13.024 1.00 27.33 177 TRP A C 1
ATOM 1341 O O . TRP A 1 177 ? -16.455 2.415 -12.245 1.00 27.33 177 TRP A O 1
ATOM 1351 N N . SER A 1 178 ? -17.138 2.886 -14.340 1.00 26.28 178 SER A N 1
ATOM 1352 C CA . SER A 1 178 ? -16.073 2.192 -15.058 1.00 26.28 178 SER A CA 1
ATOM 1353 C C . SER A 1 178 ? -14.927 3.170 -15.275 1.00 26.28 178 SER A C 1
ATOM 1355 O O . SER A 1 178 ? -15.116 4.218 -15.884 1.00 26.28 178 SER A O 1
ATOM 1357 N N . VAL A 1 179 ? -13.745 2.822 -14.776 1.00 34.16 179 VAL A N 1
ATOM 1358 C CA . VAL A 1 179 ? -12.498 3.503 -15.128 1.00 34.16 179 VAL A CA 1
ATOM 1359 C C . VAL A 1 179 ? -11.901 2.753 -16.322 1.00 34.16 179 VAL A C 1
ATOM 1361 O O . VAL A 1 179 ? -11.693 1.536 -16.237 1.00 34.16 179 VAL A O 1
ATOM 1364 N N . LEU A 1 180 ? -11.751 3.479 -17.437 1.00 35.56 180 LEU A N 1
ATOM 1365 C CA . LEU A 1 180 ? -11.052 3.071 -18.662 1.00 35.56 180 LEU A CA 1
ATOM 1366 C C . LEU A 1 180 ? -9.561 2.849 -18.395 1.00 35.56 180 LEU A C 1
ATOM 1368 O O . LEU A 1 180 ? -8.984 3.654 -17.632 1.00 35.56 180 LEU A O 1
#

Radius of gyration: 21.03 Å; chains: 1; bounding box: 56×51×56 Å

Foldseek 3Di:
DKAKDFDADPQRHTPDIAIPDPDDGWDWDAFFFQVVAQCSVVVCCVQVVPPVFWDADPDVLVVVVQWGIKGKFDAQDDDPRRPRPGLNHTKIWTDGPDSRRTTIIHTDDRPPCPPPCPCPPDDDDDDDDDDDDDDDDPRVVPTDHDDPPSNDPPPPPDDDDDDDDPDDDDDDDDDDDDDD

Secondary structure (DSSP, 8-state):
--EEEEEE-TTS-EEEEEEE-SSSPPPEEEEEEGGGSTTHHHHHHHHHH-TTT-EE---HHHHTTTEEEEEEEPTTB--TTSTT--BTT-EEEEEESSGGG-EEEEEPPPP--------------------------TTTTTPPP----TT-------PPPPPPPP--------------

Sequence (180 aa):
AVGGFVYWDGTGSVVGVNALCKGAGLHFVGPFKLGLISGGTALRDILFGDARRTQPVTIDKLLAKGVVAFCWIGPGEEFSGVDNVRWPHGAFVYFFEHKASDCVFTVAEAPNFTPRVEHTTHSKYTTSSAMRRNMDQDSIKKLQPFDVDFSGQASVGFGPPPPPPPSEMGLAPIFIWSVL

Organism: NCBI:txid156173

pLDDT: mean 71.22, std 21.8, range [26.28, 97.56]